Protein AF-M1ZBY8-F1 (afdb_monomer)

Foldseek 3Di:
DDQLDDDPDPVRDDDPCVQLVDDDLDCVVLVNPDQDPPDPVSVVVNVVSVVSSVVSVVVSVVSVVVSVVVVVVSVVVSVVVVVVVVVVVVVVVVVVVVVVVVVVVVVVVVVVVVVVVVVVVVVVVVVVVVVVD

Structure (mmCIF, N/CA/C/O backbone):
data_AF-M1ZBY8-F1
#
_entry.id   AF-M1ZBY8-F1
#
loop_
_atom_site.group_PDB
_atom_site.id
_atom_site.type_symbol
_atom_site.label_atom_id
_atom_site.label_alt_id
_atom_site.label_comp_id
_atom_site.label_asym_id
_atom_site.label_entity_id
_atom_site.label_seq_id
_atom_site.pdbx_PDB_ins_code
_atom_site.Cartn_x
_atom_site.Cartn_y
_atom_site.Cartn_z
_atom_site.occupancy
_atom_site.B_iso_or_equiv
_atom_site.auth_seq_id
_atom_site.auth_comp_id
_atom_site.auth_asym_id
_atom_site.auth_atom_id
_atom_site.pdbx_PDB_model_num
ATOM 1 N N . VAL A 1 1 ? -5.779 -6.938 -7.314 1.00 80.31 1 VAL A N 1
ATOM 2 C CA . VAL A 1 1 ? -6.013 -5.642 -6.635 1.00 80.31 1 VAL A CA 1
ATOM 3 C C . VAL A 1 1 ? -5.960 -5.908 -5.150 1.00 80.31 1 VAL A C 1
ATOM 5 O O . VAL A 1 1 ? -6.622 -6.841 -4.719 1.00 80.31 1 VAL A O 1
ATOM 8 N N . ILE A 1 2 ? -5.128 -5.177 -4.419 1.00 84.25 2 ILE A N 1
ATOM 9 C CA . ILE A 1 2 ? -4.930 -5.350 -2.979 1.00 84.25 2 ILE A CA 1
ATOM 10 C C . ILE A 1 2 ? -5.836 -4.351 -2.263 1.00 84.25 2 ILE A C 1
ATOM 12 O O . ILE A 1 2 ? -5.865 -3.182 -2.640 1.00 84.25 2 ILE A O 1
ATOM 16 N N . GLN A 1 3 ? -6.586 -4.812 -1.269 1.00 86.00 3 GLN A N 1
ATOM 17 C CA . GLN A 1 3 ? -7.417 -3.949 -0.437 1.00 86.00 3 GLN A CA 1
ATOM 18 C C . GLN A 1 3 ? -6.539 -3.292 0.633 1.00 86.00 3 GLN A C 1
ATOM 20 O O . GLN A 1 3 ? -5.833 -3.993 1.353 1.00 86.00 3 GLN A O 1
ATOM 25 N N . ILE A 1 4 ? -6.553 -1.963 0.701 1.00 86.12 4 ILE A N 1
ATOM 26 C CA . ILE A 1 4 ? -5.702 -1.164 1.599 1.00 86.12 4 ILE A CA 1
ATOM 27 C C . ILE A 1 4 ? -6.493 -0.137 2.422 1.00 86.12 4 ILE A C 1
ATOM 29 O O . ILE A 1 4 ? -5.900 0.632 3.169 1.00 86.12 4 ILE A O 1
ATOM 33 N N . GLY A 1 5 ? -7.818 -0.115 2.287 1.00 84.38 5 GLY A N 1
ATOM 34 C CA . GLY A 1 5 ? -8.713 0.727 3.075 1.00 84.38 5 GLY A CA 1
ATOM 35 C C . GLY A 1 5 ? -9.989 -0.015 3.461 1.00 84.38 5 GLY A C 1
ATOM 36 O O . GLY A 1 5 ? -10.178 -1.181 3.105 1.00 84.38 5 GLY A O 1
ATOM 37 N N . ALA A 1 6 ? -10.860 0.653 4.211 1.00 81.50 6 ALA A N 1
ATOM 38 C CA . ALA A 1 6 ? -12.068 0.047 4.771 1.00 81.50 6 ALA A CA 1
ATOM 39 C C . ALA A 1 6 ? -13.244 -0.035 3.779 1.00 81.50 6 ALA A C 1
ATOM 41 O O . ALA A 1 6 ? -14.191 -0.779 4.020 1.00 81.50 6 ALA A O 1
ATOM 42 N N . ASP A 1 7 ? -13.196 0.706 2.668 1.00 85.19 7 ASP A N 1
ATOM 43 C CA . ASP A 1 7 ? -14.277 0.761 1.681 1.00 85.19 7 ASP A CA 1
ATOM 44 C C . ASP A 1 7 ? -13.881 0.153 0.326 1.00 85.19 7 ASP A C 1
ATOM 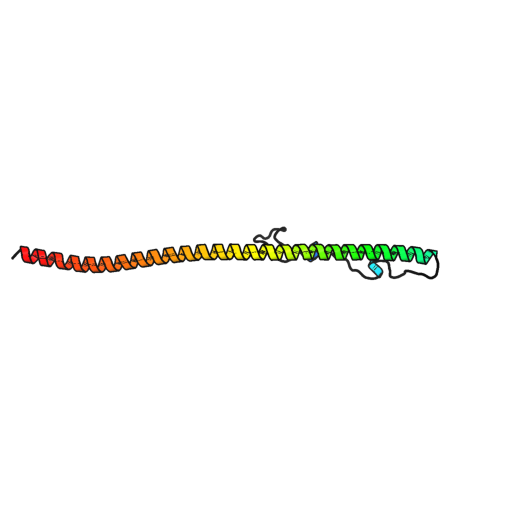46 O O . ASP A 1 7 ? -12.717 -0.108 0.039 1.00 85.19 7 ASP A O 1
ATOM 50 N N . SER A 1 8 ? -14.856 -0.103 -0.544 1.00 83.25 8 SER A N 1
ATOM 51 C CA . SER A 1 8 ? -14.612 -0.700 -1.868 1.00 83.25 8 SER A CA 1
ATOM 52 C C . SER A 1 8 ? -14.243 0.320 -2.957 1.00 83.25 8 SER A C 1
ATOM 54 O O . SER A 1 8 ? -14.195 -0.037 -4.141 1.00 83.25 8 SER A O 1
ATOM 56 N N . THR A 1 9 ? -13.980 1.578 -2.581 1.00 87.56 9 THR A N 1
ATOM 57 C CA . THR A 1 9 ? -13.670 2.659 -3.526 1.00 87.56 9 THR A CA 1
ATOM 58 C C . THR A 1 9 ? -12.292 2.472 -4.167 1.00 87.56 9 THR A C 1
ATOM 60 O O . THR A 1 9 ? -11.491 1.627 -3.757 1.00 87.56 9 THR A O 1
ATOM 63 N N . ALA A 1 10 ? -12.013 3.236 -5.227 1.00 80.44 10 ALA A N 1
ATOM 64 C CA . ALA A 1 10 ? -10.732 3.163 -5.928 1.00 80.44 10 ALA A CA 1
ATOM 65 C C . ALA A 1 10 ? -9.551 3.573 -5.030 1.00 80.44 10 ALA A C 1
ATOM 67 O O . ALA A 1 10 ? -8.482 2.977 -5.138 1.00 80.44 10 ALA A O 1
ATOM 68 N N . ASP A 1 11 ? -9.759 4.518 -4.112 1.00 82.19 11 ASP A N 1
ATOM 69 C CA . ASP A 1 11 ? -8.710 5.040 -3.229 1.00 82.19 11 ASP A CA 1
ATOM 70 C C . ASP A 1 11 ? -8.271 4.013 -2.173 1.00 82.19 11 ASP A C 1
ATOM 72 O O . ASP A 1 11 ? -7.100 3.953 -1.794 1.00 82.19 11 ASP A O 1
ATOM 76 N N . SER A 1 12 ? -9.181 3.124 -1.769 1.00 84.94 12 SER A N 1
ATOM 77 C CA . SER A 1 12 ? -8.915 2.020 -0.837 1.00 84.94 12 SER A CA 1
ATOM 78 C C . SER A 1 12 ? -8.358 0.762 -1.510 1.00 84.94 12 SER A C 1
ATOM 80 O O . SER A 1 12 ? -8.230 -0.290 -0.872 1.00 84.94 12 SER A O 1
ATOM 82 N N . ARG A 1 13 ? -8.025 0.826 -2.804 1.00 87.19 13 ARG A N 1
ATOM 83 C CA . ARG A 1 13 ? -7.622 -0.332 -3.606 1.00 87.19 13 ARG A CA 1
ATOM 84 C C . ARG A 1 13 ? -6.322 -0.070 -4.353 1.00 87.19 13 ARG A C 1
ATOM 86 O O . ARG A 1 13 ? -6.241 0.762 -5.245 1.00 87.19 13 ARG A O 1
ATOM 93 N N . PHE A 1 14 ? -5.308 -0.886 -4.084 1.00 88.00 14 PHE A N 1
ATOM 94 C CA . PHE A 1 14 ? -4.041 -0.838 -4.803 1.00 88.00 14 PHE A CA 1
ATOM 95 C C . PHE A 1 14 ? -4.042 -1.807 -5.991 1.00 88.00 14 PHE A C 1
ATOM 97 O O . PHE A 1 14 ? -3.950 -3.034 -5.840 1.00 88.00 14 PHE A O 1
ATOM 104 N N . ASN A 1 15 ? -4.154 -1.276 -7.208 1.00 88.81 15 ASN A N 1
ATOM 105 C CA . ASN A 1 15 ? -4.071 -2.076 -8.426 1.00 88.81 15 ASN A CA 1
ATOM 106 C C . ASN A 1 15 ? -2.655 -2.045 -9.012 1.00 88.81 15 ASN A C 1
ATOM 108 O O . ASN A 1 15 ? -2.325 -1.179 -9.815 1.00 88.81 15 ASN A O 1
ATOM 112 N N . LEU A 1 16 ? -1.846 -3.049 -8.660 1.00 86.88 16 LEU A N 1
ATOM 113 C CA . LEU A 1 16 ? -0.466 -3.202 -9.136 1.00 86.88 16 LEU A CA 1
ATOM 114 C C . LEU A 1 16 ? -0.321 -3.130 -10.662 1.00 86.88 16 LEU A C 1
ATOM 1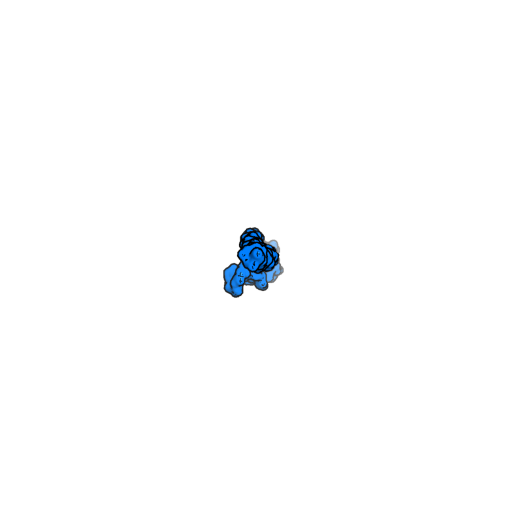16 O O . LEU A 1 16 ? 0.637 -2.539 -11.150 1.00 86.88 16 LEU A O 1
ATOM 120 N N . ASN A 1 17 ? -1.267 -3.696 -11.416 1.00 85.88 17 ASN A N 1
ATOM 121 C CA . ASN A 1 17 ? -1.193 -3.703 -12.877 1.00 85.88 17 ASN A CA 1
ATOM 122 C C . ASN A 1 17 ? -1.430 -2.309 -13.462 1.00 85.88 17 ASN A C 1
ATOM 124 O O . ASN A 1 17 ? -0.749 -1.925 -14.406 1.00 85.88 17 ASN A O 1
ATOM 128 N N . PHE A 1 18 ? -2.360 -1.545 -12.888 1.00 85.50 18 PHE A N 1
ATOM 129 C CA . PHE A 1 18 ? -2.632 -0.171 -13.311 1.00 85.50 18 PHE A CA 1
ATOM 130 C C . PHE A 1 18 ? -1.493 0.777 -12.914 1.00 85.50 18 PHE A C 1
ATOM 132 O O . PHE A 1 18 ? -1.022 1.562 -13.731 1.00 85.50 18 PHE A O 1
ATOM 139 N N . GLU A 1 19 ? -1.010 0.652 -11.679 1.00 86.25 19 GLU A N 1
ATOM 140 C CA . GLU A 1 19 ? 0.030 1.517 -11.120 1.00 86.25 19 GLU A CA 1
ATOM 141 C C . GLU A 1 19 ? 1.392 1.280 -11.800 1.00 86.25 19 GLU A C 1
ATOM 143 O O . GLU A 1 19 ? 2.049 2.224 -12.249 1.00 86.25 19 GLU A O 1
ATOM 148 N N . MET A 1 20 ? 1.810 0.016 -11.960 1.00 87.44 20 MET A N 1
ATOM 149 C CA . MET A 1 20 ? 3.066 -0.300 -12.651 1.00 87.44 20 MET A CA 1
ATOM 150 C C . MET A 1 20 ? 2.955 -0.138 -14.165 1.00 87.44 20 MET A C 1
ATOM 152 O O . MET A 1 20 ? 3.915 0.344 -14.759 1.00 87.44 20 MET A O 1
ATOM 156 N N . ASN A 1 21 ? 1.823 -0.543 -14.768 1.00 88.44 21 ASN A N 1
ATOM 157 C CA . ASN A 1 21 ? 1.502 -0.525 -16.206 1.00 88.44 21 ASN A CA 1
ATOM 158 C C . ASN A 1 21 ? 2.761 -0.542 -17.098 1.00 88.44 21 ASN A C 1
ATOM 160 O O . ASN A 1 21 ? 3.089 0.433 -17.780 1.00 88.44 21 ASN A O 1
ATOM 164 N N . LEU A 1 22 ? 3.528 -1.626 -16.958 1.00 87.62 22 LEU A N 1
ATOM 165 C CA . LEU A 1 22 ? 4.777 -1.857 -17.671 1.00 87.62 22 LEU A CA 1
ATOM 166 C C . LEU A 1 22 ? 4.460 -2.501 -19.017 1.00 87.62 22 LEU A C 1
ATOM 168 O O . LEU A 1 22 ? 3.741 -3.497 -19.084 1.00 87.62 22 LEU A O 1
ATOM 172 N N . THR A 1 23 ? 5.036 -1.959 -20.082 1.00 85.44 23 THR A N 1
ATOM 173 C CA . THR A 1 23 ? 5.065 -2.617 -21.387 1.00 85.44 23 THR A CA 1
ATOM 174 C C . THR A 1 23 ? 6.225 -3.611 -21.442 1.00 85.44 23 THR A C 1
ATOM 176 O O . THR A 1 23 ? 7.173 -3.536 -20.655 1.00 85.44 23 THR A O 1
ATOM 179 N N . ALA A 1 24 ? 6.159 -4.576 -22.361 1.00 88.19 24 ALA A N 1
ATOM 180 C CA . ALA A 1 24 ? 7.250 -5.526 -22.553 1.00 88.19 24 ALA A CA 1
ATOM 181 C C . ALA A 1 24 ? 8.545 -4.787 -22.932 1.00 88.19 24 ALA A C 1
ATOM 183 O O . ALA A 1 24 ? 8.551 -3.981 -23.862 1.00 88.19 24 ALA A O 1
ATOM 184 N N . MET A 1 25 ? 9.642 -5.091 -22.236 1.00 88.06 25 MET A N 1
ATOM 185 C CA . MET A 1 25 ? 10.965 -4.507 -22.476 1.00 88.06 25 MET A CA 1
ATOM 186 C C . MET A 1 25 ? 11.892 -5.535 -23.114 1.00 88.06 25 MET A C 1
ATOM 188 O O . MET A 1 25 ? 12.738 -6.128 -22.450 1.00 88.06 25 MET A O 1
ATOM 192 N N . ASN A 1 26 ? 11.689 -5.792 -24.402 1.00 91.25 26 ASN A N 1
ATOM 193 C CA . ASN A 1 26 ? 12.548 -6.661 -25.194 1.00 91.25 26 ASN A CA 1
ATOM 194 C C . ASN A 1 26 ? 13.265 -5.845 -26.277 1.00 91.25 26 ASN A C 1
ATOM 196 O O . ASN A 1 26 ? 12.953 -4.680 -26.514 1.00 91.25 26 ASN A O 1
ATOM 200 N N . THR A 1 27 ? 14.245 -6.452 -26.941 1.00 89.88 27 THR A N 1
ATOM 201 C CA . THR A 1 27 ? 15.064 -5.761 -27.947 1.00 89.88 27 THR A CA 1
ATOM 202 C C . THR A 1 27 ? 14.242 -5.216 -29.117 1.00 89.88 27 THR A C 1
ATOM 204 O O . THR A 1 27 ? 14.597 -4.186 -29.684 1.00 89.88 27 THR A O 1
ATOM 207 N N . SER A 1 28 ? 13.120 -5.858 -29.457 1.00 90.06 28 SER A N 1
ATOM 208 C CA . SER A 1 28 ? 12.215 -5.393 -30.510 1.00 90.06 28 SER A CA 1
ATOM 209 C C . SER A 1 28 ? 11.384 -4.188 -30.073 1.00 90.06 28 SER A C 1
ATOM 211 O O . SER A 1 28 ? 11.232 -3.255 -30.854 1.00 90.06 28 SER A O 1
ATOM 213 N N . THR A 1 29 ? 10.845 -4.183 -28.851 1.00 88.75 29 THR A N 1
ATOM 214 C CA . THR A 1 29 ? 10.030 -3.071 -28.333 1.00 88.75 29 THR A CA 1
ATOM 215 C C . THR A 1 29 ? 10.870 -1.847 -27.985 1.00 88.75 29 THR A C 1
ATOM 217 O O . THR A 1 29 ? 10.371 -0.731 -28.072 1.00 88.75 29 THR A O 1
ATOM 220 N N . LEU A 1 30 ? 12.143 -2.046 -27.633 1.00 88.81 30 LEU A N 1
ATOM 221 C CA . LEU A 1 30 ? 13.118 -0.976 -27.397 1.00 88.81 30 LEU A CA 1
ATOM 222 C C . LEU A 1 30 ? 13.807 -0.486 -28.685 1.00 88.81 30 LEU A C 1
ATOM 224 O O . LEU A 1 30 ? 14.606 0.440 -28.617 1.00 88.81 30 LEU A O 1
ATOM 228 N N . GLY A 1 31 ? 13.535 -1.093 -29.847 1.00 87.50 31 GLY A N 1
ATOM 229 C CA . GLY A 1 31 ? 14.114 -0.668 -31.129 1.00 87.50 31 GLY A CA 1
ATOM 230 C C . GLY A 1 31 ? 15.603 -0.995 -31.315 1.00 87.50 31 GLY A C 1
ATOM 231 O O . GLY A 1 31 ? 16.234 -0.467 -32.220 1.00 87.50 31 GLY A O 1
ATOM 232 N N . ILE A 1 32 ? 16.165 -1.888 -30.496 1.00 89.88 32 ILE A N 1
ATOM 233 C CA . ILE A 1 32 ? 17.591 -2.275 -30.501 1.00 89.88 32 ILE A CA 1
ATOM 234 C C . ILE A 1 32 ? 17.840 -3.654 -31.138 1.00 89.88 32 ILE A C 1
ATOM 236 O O . ILE A 1 32 ? 18.909 -4.235 -30.992 1.00 89.88 32 ILE A O 1
ATOM 240 N N . ASN A 1 33 ? 16.843 -4.218 -31.820 1.00 90.81 33 ASN A N 1
ATOM 241 C CA . ASN A 1 33 ? 16.930 -5.515 -32.502 1.00 90.81 33 ASN A CA 1
ATOM 242 C C . ASN A 1 33 ? 17.835 -5.471 -33.751 1.00 90.81 33 ASN A C 1
ATOM 244 O O . ASN A 1 33 ? 18.595 -6.401 -33.995 1.00 90.81 33 ASN A O 1
ATOM 248 N N . ALA A 1 34 ? 17.762 -4.390 -34.530 1.00 85.50 34 ALA A N 1
ATOM 249 C CA . ALA A 1 34 ? 18.374 -4.302 -35.859 1.00 85.50 34 ALA A CA 1
ATOM 250 C C . ALA A 1 34 ? 19.420 -3.178 -35.979 1.00 85.50 34 ALA A C 1
ATOM 252 O O . ALA A 1 34 ? 19.644 -2.655 -37.066 1.00 85.50 34 ALA A O 1
ATOM 253 N N . VAL A 1 35 ? 20.037 -2.781 -34.865 1.00 88.56 35 VAL A N 1
ATOM 254 C CA . VAL A 1 35 ? 21.075 -1.740 -34.860 1.00 88.56 35 VAL A CA 1
ATOM 255 C C . VAL A 1 35 ? 22.372 -2.232 -35.508 1.00 88.56 35 VAL A C 1
ATOM 257 O O . VAL A 1 35 ? 22.761 -3.389 -35.345 1.00 88.56 35 VAL A O 1
ATOM 260 N N . SER A 1 36 ? 23.054 -1.340 -36.230 1.00 88.69 36 SER A N 1
ATOM 261 C CA . SER A 1 36 ? 24.303 -1.629 -36.937 1.00 88.69 36 SER A CA 1
ATOM 262 C C . SER A 1 36 ? 25.384 -0.607 -36.599 1.00 88.69 36 SER A C 1
ATOM 264 O O . SER A 1 36 ? 25.132 0.587 -36.487 1.00 88.69 36 SER A O 1
ATOM 266 N N . ILE A 1 37 ? 26.623 -1.082 -36.466 1.00 91.50 37 ILE A N 1
ATOM 267 C CA . ILE A 1 37 ? 27.805 -0.259 -36.150 1.00 91.50 37 ILE A CA 1
ATOM 268 C C . ILE A 1 37 ? 28.831 -0.342 -37.302 1.00 91.50 37 ILE A C 1
ATOM 270 O O . ILE A 1 37 ? 29.980 0.067 -37.180 1.00 91.50 37 ILE A O 1
ATOM 274 N N . THR A 1 38 ? 28.439 -0.877 -38.463 1.00 94.12 38 THR A N 1
ATOM 275 C CA . THR A 1 38 ? 29.362 -1.115 -39.588 1.00 94.12 38 THR A CA 1
ATOM 276 C C . THR A 1 38 ? 29.825 0.163 -40.291 1.00 94.12 38 THR A C 1
ATOM 278 O O . THR A 1 38 ? 30.832 0.139 -40.992 1.00 94.12 38 THR A O 1
ATOM 281 N N . GLY A 1 39 ? 29.108 1.277 -40.122 1.00 92.94 39 GLY A N 1
ATOM 282 C CA . GLY A 1 39 ? 29.456 2.584 -40.677 1.00 92.94 39 GLY A CA 1
ATOM 283 C C . GLY A 1 39 ? 29.285 3.696 -39.646 1.00 92.94 39 GLY A C 1
ATOM 284 O O . GLY A 1 39 ? 28.519 3.555 -38.698 1.00 92.94 39 GLY A O 1
ATOM 285 N N . ALA A 1 40 ? 29.979 4.821 -39.838 1.00 90.94 40 ALA A N 1
ATOM 286 C CA . ALA A 1 40 ? 29.952 5.938 -38.888 1.00 90.94 40 ALA A CA 1
ATOM 287 C C . ALA A 1 40 ? 28.545 6.543 -38.703 1.00 90.94 40 ALA A C 1
ATOM 289 O O . ALA A 1 40 ? 28.168 6.878 -37.584 1.00 90.94 40 ALA A O 1
ATOM 290 N N . ALA A 1 41 ? 27.755 6.642 -39.779 1.00 91.50 41 ALA A N 1
ATOM 291 C CA . ALA A 1 41 ? 26.370 7.112 -39.706 1.00 91.50 41 ALA A CA 1
ATOM 292 C C . ALA A 1 41 ? 25.465 6.116 -38.955 1.00 91.50 41 ALA A C 1
ATOM 294 O O . ALA A 1 41 ? 24.742 6.507 -38.044 1.00 91.50 41 ALA A O 1
ATOM 295 N N . GLU A 1 42 ? 25.576 4.822 -39.266 1.00 90.62 42 GLU A N 1
ATOM 296 C CA . GLU A 1 42 ? 24.825 3.752 -38.592 1.00 90.62 42 GLU A CA 1
ATOM 297 C C . GLU A 1 42 ? 25.159 3.685 -37.092 1.00 90.62 42 GLU A C 1
ATOM 299 O O . GLU A 1 42 ? 24.269 3.566 -36.248 1.00 90.62 42 GLU A O 1
ATOM 304 N N . ALA A 1 43 ? 26.434 3.866 -36.736 1.00 91.81 43 ALA A N 1
ATOM 305 C CA . ALA A 1 43 ? 26.880 3.918 -35.349 1.00 91.81 43 ALA A CA 1
ATOM 306 C C . ALA A 1 43 ? 26.245 5.084 -34.569 1.00 91.81 43 ALA A C 1
ATOM 308 O O . ALA A 1 43 ? 25.852 4.893 -33.418 1.00 91.81 43 ALA A O 1
ATOM 309 N N . LEU A 1 44 ? 26.095 6.263 -35.191 1.00 92.06 44 LEU A N 1
ATOM 310 C CA . LEU A 1 44 ? 25.399 7.402 -34.578 1.00 92.06 44 LEU A CA 1
ATOM 311 C C . LEU A 1 44 ? 23.915 7.090 -34.351 1.00 92.06 44 LEU A C 1
ATOM 313 O O . LEU A 1 44 ? 23.427 7.263 -33.238 1.00 92.06 44 LEU A O 1
ATOM 317 N N . THR A 1 45 ? 23.221 6.543 -35.354 1.00 90.94 45 THR A N 1
ATOM 318 C CA . THR A 1 45 ? 21.802 6.164 -35.199 1.00 90.94 45 THR A CA 1
A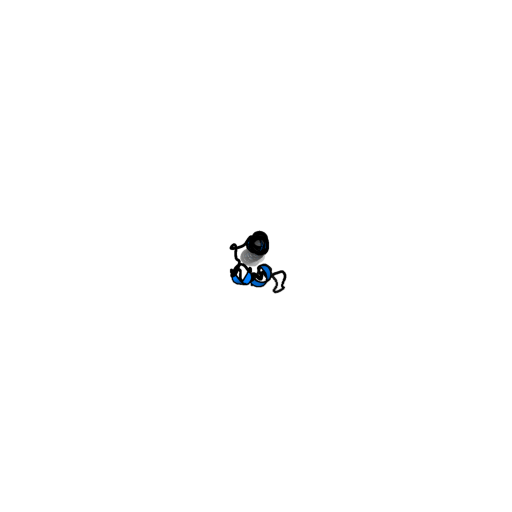TOM 319 C C . THR A 1 45 ? 21.600 5.090 -34.126 1.00 90.94 45 THR A C 1
ATOM 321 O O . THR A 1 45 ? 20.659 5.151 -33.338 1.00 90.94 45 THR A O 1
ATOM 324 N N . THR A 1 46 ? 22.522 4.131 -34.030 1.00 93.56 46 THR A N 1
ATOM 325 C CA . THR A 1 46 ? 22.512 3.094 -32.994 1.00 93.56 46 THR A CA 1
ATOM 326 C C . THR A 1 46 ? 22.661 3.687 -31.595 1.00 93.56 46 THR A C 1
ATOM 328 O O . THR A 1 46 ? 21.996 3.233 -30.663 1.00 93.56 46 THR A O 1
ATOM 331 N N . LEU A 1 47 ? 23.505 4.708 -31.436 1.00 92.50 47 LEU A N 1
ATOM 332 C CA . LEU A 1 47 ? 23.691 5.402 -30.163 1.00 92.50 47 LEU A CA 1
ATOM 333 C C . LEU A 1 47 ? 22.399 6.110 -29.731 1.00 92.50 47 LEU A C 1
ATOM 335 O O . LEU A 1 47 ? 21.989 5.972 -28.576 1.00 92.50 47 LEU A O 1
ATOM 339 N N . ASP A 1 48 ? 21.712 6.775 -30.661 1.00 92.38 48 ASP A N 1
ATOM 340 C CA . ASP A 1 48 ? 20.407 7.393 -30.398 1.00 92.38 48 ASP A CA 1
ATOM 341 C C . ASP A 1 48 ? 19.367 6.345 -29.971 1.00 92.38 48 ASP A C 1
ATOM 343 O O . ASP A 1 48 ? 18.723 6.499 -28.930 1.00 92.38 48 ASP A O 1
ATOM 347 N N . HIS A 1 49 ? 19.268 5.222 -30.694 1.00 92.44 49 HIS A N 1
ATOM 348 C CA . HIS A 1 49 ? 18.366 4.120 -30.337 1.00 92.44 49 HIS A CA 1
ATOM 349 C C . HIS A 1 49 ? 18.640 3.560 -28.935 1.00 92.44 49 HIS A C 1
ATOM 351 O O . HIS A 1 49 ? 17.708 3.350 -28.155 1.00 92.44 49 HIS A O 1
ATOM 357 N N . ILE A 1 50 ? 19.911 3.343 -28.584 1.00 92.81 50 ILE A N 1
ATOM 358 C CA . ILE A 1 50 ? 20.299 2.873 -27.248 1.00 92.81 50 ILE A CA 1
ATOM 359 C C . ILE A 1 50 ? 19.937 3.910 -26.182 1.00 92.81 50 ILE A C 1
ATOM 361 O O . ILE A 1 50 ? 19.453 3.539 -25.112 1.00 92.81 50 ILE A O 1
ATOM 365 N N . THR A 1 51 ? 20.128 5.198 -26.461 1.00 93.81 51 THR A N 1
ATOM 366 C CA . THR A 1 51 ? 19.814 6.277 -25.516 1.00 93.81 51 THR A CA 1
ATOM 367 C C . THR A 1 51 ? 18.315 6.317 -25.225 1.00 93.81 51 THR A C 1
ATOM 369 O O . THR A 1 51 ? 17.914 6.259 -24.063 1.00 93.81 51 THR A O 1
ATOM 372 N N . THR A 1 52 ? 17.470 6.271 -26.258 1.00 92.62 52 THR A N 1
ATOM 373 C CA . THR A 1 52 ? 16.009 6.182 -26.092 1.00 92.62 52 THR A CA 1
ATOM 374 C C . THR A 1 52 ? 15.586 4.910 -25.347 1.00 92.62 52 THR A C 1
ATOM 376 O O . THR A 1 52 ? 14.702 4.942 -24.482 1.00 92.62 52 THR A O 1
ATOM 379 N N . ALA A 1 53 ? 16.228 3.774 -25.631 1.00 93.06 53 ALA A N 1
ATOM 380 C CA . ALA A 1 53 ? 15.968 2.521 -24.928 1.00 93.06 53 ALA A CA 1
ATOM 381 C C . ALA A 1 53 ? 16.320 2.614 -23.429 1.00 93.06 53 ALA A C 1
ATOM 383 O O . ALA A 1 53 ? 15.549 2.156 -22.577 1.00 93.06 53 ALA A O 1
ATOM 384 N N . LEU A 1 54 ? 17.449 3.247 -23.091 1.00 93.31 54 LEU A N 1
ATOM 385 C CA . LEU A 1 54 ? 17.880 3.488 -21.712 1.00 93.31 54 LEU A CA 1
ATOM 386 C C . LEU A 1 54 ? 16.942 4.441 -20.971 1.00 93.31 54 LEU A C 1
ATOM 388 O O . LEU A 1 54 ? 16.611 4.181 -19.811 1.00 93.31 54 LEU A O 1
ATOM 392 N N . GLU A 1 55 ? 16.478 5.509 -21.617 1.00 93.50 55 GLU A N 1
ATOM 393 C CA . GLU A 1 55 ? 15.481 6.422 -21.048 1.00 93.50 55 GLU A CA 1
ATOM 394 C C . GLU A 1 55 ? 14.171 5.690 -20.752 1.00 93.50 55 GLU A C 1
ATOM 396 O O . GLU A 1 55 ? 13.624 5.795 -19.653 1.00 93.50 55 GLU A O 1
ATOM 401 N N . THR A 1 56 ? 13.700 4.872 -21.692 1.00 92.25 56 THR A N 1
ATOM 402 C CA . THR A 1 56 ? 12.479 4.072 -21.528 1.00 92.25 56 THR A CA 1
ATOM 403 C C . THR A 1 56 ? 12.602 3.109 -20.343 1.00 92.25 56 THR A C 1
ATOM 405 O O . THR A 1 56 ? 11.711 3.051 -19.490 1.00 92.25 56 THR A O 1
ATOM 408 N N . LEU A 1 57 ? 13.729 2.396 -20.233 1.00 92.38 57 LEU A N 1
ATOM 409 C CA . LEU A 1 57 ? 14.013 1.504 -19.106 1.00 92.38 57 LEU A CA 1
ATOM 410 C C . LEU A 1 57 ? 14.097 2.266 -17.777 1.00 92.38 57 LEU A C 1
ATOM 412 O O . LEU A 1 57 ? 13.565 1.811 -16.761 1.00 92.38 57 LEU A O 1
ATOM 416 N N . SER A 1 58 ? 14.745 3.428 -17.777 1.00 94.31 58 SER A N 1
ATOM 417 C CA . SER A 1 58 ? 14.886 4.274 -16.591 1.00 94.31 58 SER A CA 1
ATOM 418 C C . SER A 1 58 ? 13.530 4.783 -16.110 1.00 94.31 58 SER A C 1
ATOM 420 O O . SER A 1 58 ? 13.239 4.707 -14.917 1.00 94.31 58 SER A O 1
ATOM 422 N N . ASN A 1 59 ? 12.653 5.190 -17.028 1.00 92.44 59 ASN A N 1
ATOM 423 C CA . ASN A 1 59 ? 11.281 5.584 -16.719 1.00 92.44 59 ASN A CA 1
ATOM 424 C C . ASN A 1 59 ? 10.471 4.429 -16.115 1.00 92.44 59 ASN A C 1
ATOM 426 O O . ASN A 1 59 ? 9.792 4.609 -15.104 1.00 92.44 59 ASN A O 1
ATOM 430 N N . ALA A 1 60 ? 10.574 3.221 -16.674 1.00 92.19 60 ALA A N 1
ATOM 431 C CA . ALA A 1 60 ? 9.921 2.046 -16.099 1.00 92.19 60 ALA A CA 1
ATOM 432 C C . ALA A 1 60 ? 10.434 1.713 -14.693 1.00 92.19 60 ALA A C 1
ATOM 434 O O . ALA A 1 60 ? 9.632 1.478 -13.789 1.00 92.19 60 ALA A O 1
ATOM 435 N N . ARG A 1 61 ? 11.755 1.749 -14.474 1.00 93.38 61 ARG A N 1
ATOM 436 C CA . ARG A 1 61 ? 12.350 1.559 -13.141 1.00 93.38 61 ARG A CA 1
ATOM 437 C C . ARG A 1 61 ? 11.897 2.635 -12.160 1.00 93.38 61 ARG A C 1
ATOM 439 O O . ARG A 1 61 ? 11.550 2.308 -11.029 1.00 93.38 61 ARG A O 1
ATOM 446 N N . GLY A 1 62 ? 11.842 3.891 -12.599 1.00 93.88 62 GLY A N 1
ATOM 447 C CA . GLY A 1 62 ? 11.330 5.008 -11.808 1.00 93.88 62 GLY A CA 1
ATOM 448 C C . GLY A 1 62 ? 9.880 4.789 -11.378 1.00 93.88 62 GLY A C 1
ATOM 449 O O . GLY A 1 62 ? 9.552 4.962 -10.205 1.00 93.88 62 GLY A O 1
ATOM 450 N N . ARG A 1 63 ? 9.025 4.309 -12.289 1.00 92.62 63 ARG A N 1
ATOM 451 C CA . ARG A 1 63 ? 7.635 3.949 -11.972 1.00 92.62 63 ARG A CA 1
ATOM 452 C C . ARG A 1 63 ? 7.552 2.813 -10.959 1.00 92.62 63 ARG A C 1
ATOM 454 O O . ARG A 1 63 ? 6.837 2.950 -9.972 1.00 92.62 63 ARG A O 1
ATOM 461 N N . VAL A 1 64 ? 8.314 1.734 -11.142 1.00 92.94 64 VAL A N 1
ATOM 462 C CA . VAL A 1 64 ? 8.366 0.630 -10.164 1.00 92.94 64 VAL A CA 1
ATOM 463 C C . VAL A 1 64 ? 8.825 1.132 -8.791 1.00 92.94 64 VAL A C 1
ATOM 465 O O . VAL A 1 64 ? 8.202 0.800 -7.786 1.00 92.94 64 VAL A O 1
ATOM 468 N N . GLY A 1 65 ? 9.846 1.990 -8.736 1.00 94.69 65 GLY A N 1
ATOM 469 C CA . GLY A 1 65 ? 10.317 2.597 -7.488 1.00 94.69 65 GLY A CA 1
ATOM 470 C C . GLY A 1 65 ? 9.274 3.501 -6.821 1.00 94.69 65 GLY A C 1
ATOM 471 O O . GLY A 1 65 ? 9.110 3.473 -5.601 1.00 94.69 65 GLY A O 1
ATOM 472 N N . ALA A 1 66 ? 8.512 4.273 -7.598 1.00 92.50 66 ALA A N 1
ATOM 473 C CA . ALA A 1 66 ? 7.414 5.086 -7.076 1.00 92.50 66 ALA A CA 1
ATOM 474 C C . ALA A 1 66 ? 6.287 4.217 -6.489 1.00 92.50 66 ALA A C 1
ATOM 476 O O . ALA A 1 66 ? 5.810 4.483 -5.384 1.00 92.50 66 ALA A O 1
ATOM 477 N N . VAL A 1 67 ? 5.906 3.146 -7.192 1.00 92.62 67 VAL A N 1
ATOM 478 C CA . VAL A 1 67 ? 4.922 2.156 -6.725 1.00 92.62 67 VAL A CA 1
ATOM 479 C C . VAL A 1 67 ? 5.408 1.471 -5.448 1.00 92.62 67 VAL A C 1
ATOM 481 O O . VAL A 1 67 ? 4.641 1.360 -4.495 1.00 92.62 67 VA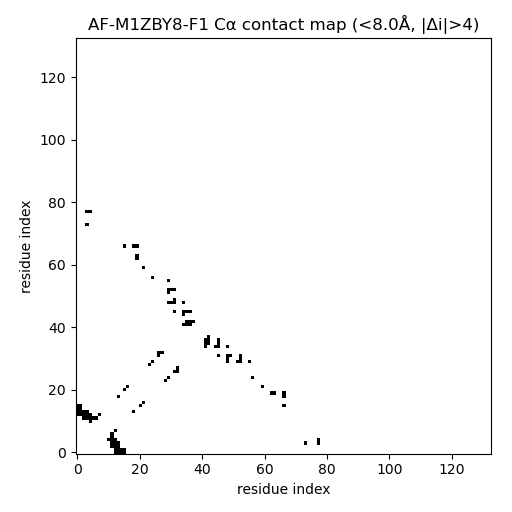L A O 1
ATOM 484 N N . GLN A 1 68 ? 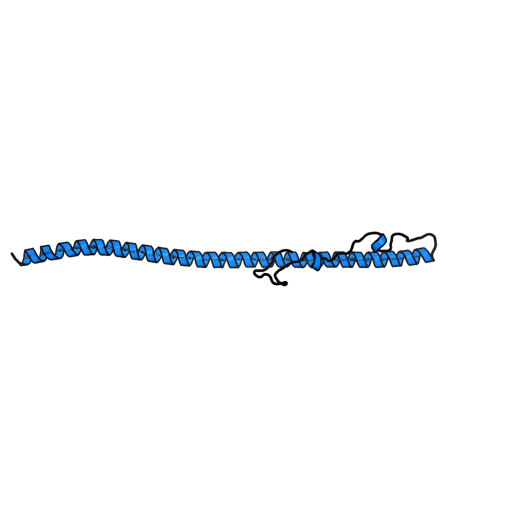6.685 1.086 -5.377 1.00 93.50 68 GLN A N 1
ATOM 485 C CA . GLN A 1 68 ? 7.287 0.508 -4.175 1.00 93.50 68 GLN A CA 1
ATOM 486 C C . GLN A 1 68 ? 7.229 1.480 -2.988 1.00 93.50 68 GLN A C 1
ATOM 488 O O . GLN A 1 68 ? 6.807 1.093 -1.901 1.00 93.50 68 GLN A O 1
ATOM 493 N N . ASN A 1 69 ? 7.589 2.750 -3.188 1.00 94.00 69 ASN A N 1
ATOM 494 C CA . ASN A 1 69 ? 7.504 3.767 -2.137 1.00 94.00 69 ASN A CA 1
ATOM 495 C C . ASN A 1 69 ? 6.070 3.962 -1.634 1.00 94.00 69 ASN A C 1
ATOM 497 O O . ASN A 1 69 ? 5.848 4.083 -0.427 1.00 94.00 69 ASN A O 1
ATOM 501 N N . ARG A 1 70 ? 5.090 3.973 -2.543 1.00 90.81 70 ARG A N 1
ATOM 502 C CA . ARG A 1 70 ? 3.673 4.027 -2.169 1.00 90.81 70 ARG A CA 1
ATOM 503 C C . ARG A 1 70 ? 3.270 2.798 -1.361 1.00 90.81 70 ARG A C 1
ATOM 505 O O . ARG A 1 70 ? 2.705 2.978 -0.293 1.00 90.81 70 ARG A O 1
ATOM 512 N N . LEU A 1 71 ? 3.633 1.589 -1.795 1.00 90.88 71 LEU A N 1
ATOM 513 C CA . LEU A 1 71 ? 3.363 0.352 -1.051 1.00 90.88 71 LEU A CA 1
ATOM 514 C C . LEU A 1 71 ? 3.935 0.396 0.368 1.00 90.88 71 LEU A C 1
ATOM 516 O O . LEU A 1 71 ? 3.215 0.102 1.315 1.00 90.88 71 LEU A O 1
ATOM 520 N N . VAL A 1 72 ? 5.193 0.812 0.534 1.00 93.12 72 VAL A N 1
ATOM 521 C CA . VAL A 1 72 ? 5.823 0.927 1.860 1.00 93.12 72 VAL A CA 1
ATOM 522 C C . VAL A 1 72 ? 5.075 1.932 2.740 1.00 93.12 72 VAL A C 1
ATOM 524 O O . VAL A 1 72 ? 4.791 1.645 3.902 1.00 93.12 72 VAL A O 1
ATOM 527 N N . ARG A 1 73 ? 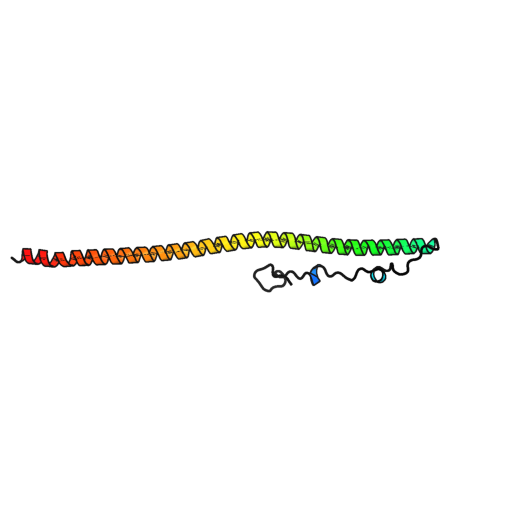4.695 3.095 2.193 1.00 91.69 73 ARG A N 1
ATOM 528 C CA . ARG A 1 73 ? 3.897 4.090 2.930 1.00 91.69 73 ARG A CA 1
ATOM 529 C C . ARG A 1 73 ? 2.521 3.555 3.316 1.00 91.69 73 ARG A C 1
ATOM 531 O O . ARG A 1 73 ? 2.093 3.768 4.445 1.00 91.69 73 ARG A O 1
ATOM 538 N N . THR A 1 74 ? 1.852 2.856 2.406 1.00 90.06 74 THR A N 1
ATOM 539 C CA . THR A 1 74 ? 0.549 2.239 2.655 1.00 90.06 74 THR A CA 1
ATOM 540 C C . THR A 1 74 ? 0.637 1.164 3.733 1.00 90.06 74 THR A C 1
ATOM 542 O O . THR A 1 74 ? -0.203 1.153 4.623 1.00 90.06 74 THR A O 1
ATOM 545 N N . ILE A 1 75 ? 1.667 0.313 3.711 1.00 91.12 75 ILE A N 1
ATOM 546 C CA . ILE A 1 75 ? 1.903 -0.693 4.758 1.00 91.12 75 ILE A CA 1
ATOM 547 C C . ILE A 1 75 ? 2.059 -0.014 6.119 1.00 91.12 75 ILE A C 1
ATOM 549 O O . ILE A 1 75 ? 1.378 -0.388 7.067 1.00 91.12 75 ILE A O 1
ATOM 553 N N . ASN A 1 76 ? 2.894 1.023 6.211 1.00 93.62 76 ASN A N 1
ATOM 554 C CA . ASN A 1 76 ? 3.094 1.742 7.470 1.00 93.62 76 ASN A CA 1
ATOM 555 C C . ASN A 1 76 ? 1.796 2.389 7.979 1.00 93.62 76 ASN A C 1
ATOM 557 O O . ASN A 1 76 ? 1.506 2.336 9.171 1.00 93.62 76 ASN A O 1
ATOM 561 N N . ASN A 1 77 ? 0.999 2.978 7.085 1.00 90.31 77 ASN A N 1
ATOM 562 C CA . ASN A 1 77 ? -0.284 3.577 7.448 1.00 90.31 77 ASN A CA 1
ATOM 563 C C . ASN A 1 77 ? -1.316 2.526 7.901 1.00 90.31 77 ASN A C 1
ATOM 565 O O . ASN A 1 77 ? -2.014 2.740 8.893 1.00 90.31 77 ASN A O 1
ATOM 569 N N . LEU A 1 78 ? -1.373 1.380 7.220 1.00 90.62 78 LEU A N 1
ATOM 570 C CA . LEU A 1 78 ? -2.218 0.250 7.601 1.00 90.62 78 LEU A CA 1
ATOM 571 C C . LEU A 1 78 ? -1.840 -0.293 8.977 1.00 90.62 78 LEU A C 1
ATOM 573 O O . LEU A 1 78 ? -2.732 -0.508 9.786 1.00 90.62 78 LEU A O 1
ATOM 577 N N . SER A 1 79 ? -0.550 -0.453 9.276 1.00 93.00 79 SER A N 1
ATOM 578 C CA . SER A 1 79 ? -0.097 -0.910 10.595 1.00 93.00 79 SER A CA 1
ATOM 579 C C . SER A 1 79 ? -0.564 0.016 11.720 1.00 93.00 79 SER A C 1
ATOM 581 O O . SER A 1 79 ? -1.110 -0.463 12.708 1.00 93.00 79 SER A O 1
ATOM 583 N N . VAL A 1 80 ? -0.432 1.337 11.542 1.00 94.44 80 VAL A N 1
ATOM 584 C CA . VAL A 1 80 ? -0.935 2.325 12.516 1.00 94.44 80 VAL A CA 1
ATOM 585 C C . VAL A 1 80 ? -2.459 2.254 12.638 1.00 94.44 80 VAL A C 1
ATOM 587 O O . VAL A 1 80 ? -3.012 2.354 13.729 1.00 94.44 80 VAL A O 1
ATOM 590 N N . THR A 1 81 ? -3.162 2.061 11.523 1.00 92.12 81 THR A N 1
ATOM 591 C CA . THR A 1 81 ? -4.625 1.929 11.529 1.00 92.12 81 THR A CA 1
ATOM 592 C C . THR A 1 81 ? -5.069 0.668 12.269 1.00 92.12 81 THR A C 1
ATOM 594 O O . THR A 1 81 ? -5.997 0.738 13.068 1.00 92.12 81 THR A O 1
ATOM 597 N N . ILE A 1 82 ? -4.391 -0.462 12.054 1.00 92.06 82 ILE A N 1
ATOM 598 C CA . ILE A 1 82 ? -4.653 -1.726 12.753 1.00 92.06 82 ILE A CA 1
ATOM 599 C C . ILE A 1 82 ? -4.452 -1.549 14.259 1.00 92.06 82 ILE A C 1
ATOM 601 O O . ILE A 1 82 ? -5.328 -1.934 15.027 1.00 92.06 82 ILE A O 1
ATOM 605 N N . GLU A 1 83 ? -3.353 -0.920 14.678 1.00 94.69 83 GLU A N 1
ATOM 606 C CA . GLU A 1 83 ? -3.080 -0.645 16.093 1.00 94.69 83 GLU A CA 1
ATOM 607 C C . GLU A 1 83 ? -4.185 0.211 16.729 1.00 94.69 83 GLU A C 1
ATOM 609 O O . GLU A 1 83 ? -4.721 -0.144 17.779 1.00 94.69 83 GLU A O 1
ATOM 614 N N . ASN A 1 84 ? -4.597 1.290 16.059 1.00 94.06 84 ASN A N 1
ATOM 615 C CA . ASN A 1 84 ? -5.663 2.164 16.547 1.00 94.06 84 ASN A CA 1
ATOM 616 C C . ASN A 1 84 ? -7.020 1.449 16.635 1.00 94.06 84 ASN A C 1
ATOM 618 O O . ASN A 1 84 ? -7.747 1.629 17.612 1.00 94.06 84 ASN A O 1
ATOM 622 N N . VAL A 1 85 ? -7.371 0.637 15.632 1.00 94.06 85 VAL A N 1
ATOM 623 C CA . VAL A 1 85 ? -8.629 -0.126 15.622 1.00 94.06 85 VAL A CA 1
ATOM 624 C C . VAL A 1 85 ? -8.622 -1.189 16.717 1.00 94.06 85 VAL A C 1
ATOM 626 O O . VAL A 1 85 ? -9.607 -1.311 17.438 1.00 94.06 85 VAL A O 1
ATOM 629 N N . GLN A 1 86 ? -7.512 -1.902 16.902 1.00 95.25 86 GLN A N 1
ATOM 630 C CA . GLN A 1 86 ? -7.377 -2.901 17.959 1.00 95.25 86 GLN A CA 1
ATOM 631 C C . GLN A 1 86 ? -7.438 -2.262 19.356 1.00 95.25 86 GLN A C 1
ATOM 633 O O . GLN A 1 86 ? -8.068 -2.812 20.259 1.00 95.25 86 GLN A O 1
ATOM 638 N N . ALA A 1 87 ? -6.831 -1.086 19.545 1.00 96.31 87 ALA A N 1
ATOM 639 C CA . ALA A 1 87 ? -6.927 -0.338 20.796 1.00 96.31 87 ALA A CA 1
ATOM 640 C C . ALA A 1 87 ? -8.367 0.122 21.083 1.00 96.31 87 ALA A C 1
ATOM 642 O O . ALA A 1 87 ? -8.836 0.002 22.215 1.00 96.31 87 ALA A O 1
ATOM 643 N N . ALA A 1 88 ? -9.083 0.605 20.062 1.00 95.25 88 ALA A N 1
ATOM 644 C CA . ALA A 1 88 ? -10.491 0.975 20.183 1.00 95.25 88 ALA A CA 1
ATOM 645 C C . ALA A 1 88 ? -11.380 -0.241 20.496 1.00 95.25 88 ALA A C 1
ATOM 647 O O . ALA A 1 88 ? -12.230 -0.165 21.380 1.00 95.25 88 ALA A O 1
ATOM 648 N N . GLU A 1 89 ? -11.153 -1.376 19.829 1.00 95.31 89 GLU A N 1
ATOM 649 C CA . GLU A 1 89 ? -11.849 -2.636 20.108 1.00 95.31 89 GLU A CA 1
ATOM 650 C C . GLU A 1 89 ? -11.612 -3.097 21.553 1.00 95.31 89 GLU A C 1
ATOM 652 O O . GLU A 1 89 ? -12.567 -3.452 22.243 1.00 95.31 89 GLU A O 1
ATOM 657 N N . SER A 1 90 ? -10.365 -3.036 22.038 1.00 96.75 90 SER A N 1
ATOM 658 C CA . SER A 1 90 ? -10.033 -3.372 23.427 1.00 96.75 90 SER A CA 1
ATOM 659 C C . SER A 1 90 ? -10.799 -2.495 24.412 1.00 96.75 90 SER A C 1
ATOM 661 O O . SER A 1 90 ? -11.397 -3.020 25.342 1.00 96.75 90 SER A O 1
ATOM 663 N N . GLN A 1 91 ? -10.848 -1.177 24.191 1.00 94.81 91 GLN A N 1
ATOM 664 C CA . GLN A 1 91 ? -11.581 -0.263 25.074 1.00 94.81 91 GLN A CA 1
ATOM 665 C C . GLN A 1 91 ? -13.085 -0.544 25.099 1.00 94.81 91 GLN A C 1
ATOM 667 O O . GLN A 1 91 ? -13.687 -0.517 26.170 1.00 94.81 91 GLN A O 1
ATOM 672 N N . ILE A 1 92 ? -13.689 -0.823 23.939 1.00 92.62 92 ILE A N 1
ATOM 673 C CA . ILE A 1 92 ? -15.114 -1.170 23.850 1.00 92.62 92 ILE A CA 1
ATOM 674 C C . ILE A 1 92 ? -15.375 -2.467 24.619 1.00 92.62 92 ILE A C 1
ATOM 676 O O . ILE A 1 92 ? -16.244 -2.511 25.487 1.00 92.62 92 ILE A O 1
ATOM 680 N N . ARG A 1 93 ? -14.573 -3.503 24.364 1.00 95.19 93 ARG A N 1
ATOM 681 C CA . ARG A 1 93 ? -14.715 -4.800 25.024 1.00 95.19 93 ARG A CA 1
ATOM 682 C C . ARG A 1 93 ? -14.504 -4.707 26.536 1.00 95.19 93 ARG A C 1
ATOM 684 O O . ARG A 1 93 ? -15.247 -5.334 27.288 1.00 95.19 93 ARG A O 1
ATOM 691 N N . ASP A 1 94 ? -13.522 -3.935 26.988 1.00 95.19 94 ASP A N 1
ATOM 692 C CA . ASP A 1 94 ? -13.254 -3.737 28.413 1.00 95.19 94 ASP A CA 1
ATOM 693 C C . ASP A 1 94 ? -14.395 -2.968 29.099 1.00 95.19 94 ASP A C 1
ATOM 695 O O . ASP A 1 94 ? -14.778 -3.311 30.219 1.00 95.19 94 ASP A O 1
ATOM 699 N N . ALA A 1 95 ? -14.995 -1.977 28.427 1.00 92.31 95 ALA A N 1
ATOM 700 C CA . ALA A 1 95 ? -16.165 -1.258 28.931 1.00 92.31 95 ALA A CA 1
ATOM 701 C C . ALA A 1 95 ? -17.402 -2.166 29.045 1.00 92.31 95 ALA A C 1
ATOM 703 O O . ALA A 1 95 ? -18.085 -2.143 30.073 1.00 92.31 95 ALA A O 1
ATOM 704 N N . ASP A 1 96 ? -17.651 -3.007 28.039 1.00 93.38 96 ASP A N 1
ATOM 705 C CA . ASP A 1 96 ? -18.750 -3.979 28.054 1.00 93.38 96 ASP A CA 1
ATOM 706 C C . ASP A 1 96 ? -18.567 -5.009 29.181 1.00 93.38 96 ASP A C 1
ATOM 708 O O . ASP A 1 96 ? -19.507 -5.302 29.926 1.00 93.38 96 ASP A O 1
ATOM 712 N N . ILE A 1 97 ? -17.340 -5.507 29.379 1.00 93.25 97 ILE A N 1
ATOM 713 C CA . ILE A 1 97 ? -17.009 -6.410 30.490 1.00 93.25 97 ILE A CA 1
ATOM 714 C C . ILE A 1 97 ? -17.212 -5.710 31.837 1.00 93.25 97 ILE A C 1
ATOM 716 O O . ILE A 1 97 ? -17.809 -6.292 32.743 1.00 93.25 97 ILE A O 1
ATOM 720 N N . ALA A 1 98 ? -16.755 -4.466 31.991 1.00 92.75 98 ALA A N 1
ATOM 721 C CA . ALA A 1 98 ? -16.936 -3.710 33.227 1.00 92.75 98 ALA A CA 1
ATOM 722 C C . ALA A 1 98 ? -18.424 -3.503 33.559 1.00 92.75 98 ALA A C 1
ATOM 724 O O . ALA A 1 98 ? -18.828 -3.663 34.715 1.00 92.75 98 ALA A O 1
ATOM 725 N N . GLN A 1 99 ? -19.253 -3.205 32.554 1.00 94.25 99 GLN A N 1
ATOM 726 C CA . GLN A 1 99 ? -20.698 -3.065 32.719 1.00 94.25 99 GLN A CA 1
ATOM 727 C C . GLN A 1 99 ? -21.356 -4.386 33.143 1.00 94.25 99 GLN A C 1
ATOM 729 O O . GLN A 1 99 ? -22.197 -4.390 34.049 1.00 94.25 99 GLN A O 1
ATOM 734 N N . GLU A 1 100 ? -20.960 -5.508 32.539 1.00 92.06 100 GLU A N 1
ATOM 735 C CA . GLU A 1 100 ? -21.492 -6.827 32.887 1.00 92.06 100 GLU A CA 1
ATOM 736 C C . GLU A 1 100 ? -21.062 -7.261 34.295 1.00 92.06 100 GLU A C 1
ATOM 738 O O . GLU A 1 100 ? -21.885 -7.738 35.074 1.00 92.06 100 GLU A O 1
ATOM 743 N N . ILE A 1 101 ? -19.811 -7.000 34.689 1.00 92.12 101 ILE A N 1
ATOM 744 C CA . ILE A 1 101 ? -19.323 -7.247 36.055 1.00 92.12 101 ILE A CA 1
ATOM 745 C C . ILE A 1 101 ? -20.075 -6.378 37.071 1.00 92.12 101 ILE A C 1
ATOM 747 O O . ILE A 1 101 ? -20.438 -6.865 38.145 1.00 92.12 101 ILE A O 1
ATOM 751 N N . ALA A 1 102 ? -20.355 -5.111 36.754 1.00 94.69 102 ALA A N 1
ATOM 752 C CA . ALA A 1 102 ? -21.137 -4.237 37.627 1.00 94.69 102 ALA A CA 1
ATOM 753 C C . ALA A 1 102 ? -22.578 -4.747 37.794 1.00 94.69 102 ALA A C 1
ATOM 755 O O . ALA A 1 102 ? -23.120 -4.734 38.903 1.00 94.69 102 ALA A O 1
ATOM 756 N N . ASN A 1 103 ? -23.192 -5.238 36.714 1.00 94.88 103 ASN A N 1
ATOM 757 C CA . ASN A 1 103 ? -24.517 -5.855 36.752 1.00 94.88 103 ASN A CA 1
ATOM 758 C C . ASN A 1 103 ? -24.515 -7.158 37.562 1.00 94.88 103 ASN A C 1
ATOM 760 O O . ASN A 1 103 ? -25.361 -7.323 38.441 1.00 94.88 103 ASN A O 1
ATOM 764 N N . LEU A 1 104 ? -23.539 -8.040 37.333 1.00 95.81 104 LEU A N 1
ATOM 765 C CA . LEU A 1 104 ? -23.344 -9.269 38.099 1.00 95.81 104 LEU A CA 1
ATOM 766 C C . LEU A 1 104 ? -23.170 -8.973 39.594 1.00 95.81 104 LEU A C 1
ATOM 768 O O . LEU A 1 104 ? -23.840 -9.586 40.421 1.00 95.81 104 LEU A O 1
ATOM 772 N N . THR A 1 105 ? -22.334 -7.992 39.938 1.00 94.06 105 THR A N 1
ATOM 773 C CA . THR A 1 105 ? -22.093 -7.576 41.327 1.00 94.06 105 THR A CA 1
ATOM 774 C C . THR A 1 105 ? -23.361 -7.010 41.966 1.00 94.06 105 THR A C 1
ATOM 776 O O . THR A 1 105 ? -23.712 -7.392 43.080 1.00 94.06 105 THR A O 1
ATOM 779 N N . ARG A 1 106 ? -24.112 -6.153 41.257 1.00 93.75 106 ARG A N 1
ATOM 780 C CA . ARG A 1 106 ? -25.409 -5.642 41.737 1.00 93.75 106 ARG A CA 1
ATOM 781 C C . ARG A 1 106 ? -26.394 -6.782 41.999 1.00 93.75 106 ARG A C 1
ATOM 783 O O . ARG A 1 106 ? -27.078 -6.765 43.019 1.00 93.75 106 ARG A O 1
ATOM 790 N N . ASN A 1 107 ? -26.452 -7.768 41.107 1.00 94.69 107 ASN A N 1
ATOM 791 C CA . ASN A 1 107 ? -27.322 -8.931 41.260 1.00 94.69 107 ASN A CA 1
ATOM 792 C C . ASN A 1 107 ? -26.903 -9.799 42.455 1.00 94.69 107 ASN A C 1
ATOM 794 O O . ASN A 1 107 ? -27.765 -10.225 43.217 1.00 94.69 107 ASN A O 1
ATOM 798 N N . GLN A 1 108 ? -25.603 -10.011 42.672 1.00 93.00 108 GLN A N 1
ATOM 799 C CA . GLN A 1 108 ? -25.093 -10.724 43.849 1.00 93.00 108 GLN A CA 1
ATOM 800 C C . GLN A 1 108 ? -25.444 -9.996 45.153 1.00 93.00 108 GLN A C 1
ATOM 802 O O . GLN A 1 108 ? -25.980 -10.622 46.065 1.00 93.00 108 GLN A O 1
ATOM 807 N N . ILE A 1 109 ? -25.246 -8.674 45.210 1.00 90.50 109 ILE A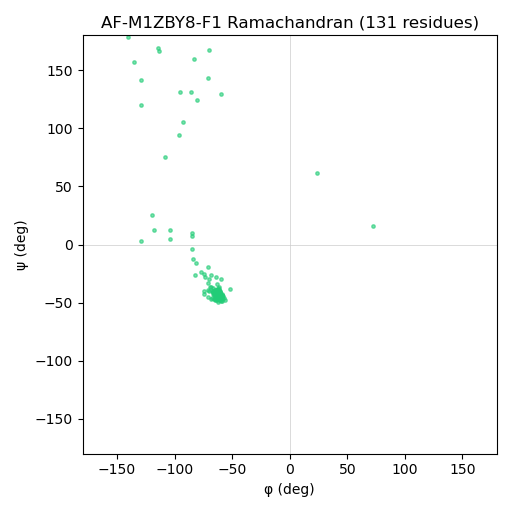 N 1
ATOM 808 C CA . ILE A 1 109 ? -25.636 -7.852 46.366 1.00 90.50 109 ILE A CA 1
ATOM 809 C C . ILE A 1 109 ? -27.149 -7.926 46.602 1.00 90.50 109 ILE A C 1
ATOM 811 O O . ILE A 1 109 ? -27.579 -8.048 47.743 1.00 90.50 109 ILE A O 1
ATOM 815 N N . LEU A 1 110 ? -27.975 -7.880 45.551 1.00 91.56 110 LEU A N 1
ATOM 816 C CA . LEU A 1 110 ? -29.429 -8.029 45.683 1.00 91.56 110 LEU A CA 1
ATOM 817 C C . LEU A 1 110 ? -29.825 -9.398 46.237 1.00 91.56 110 LEU A C 1
ATOM 819 O O . LEU A 1 110 ? -30.737 -9.469 47.059 1.00 91.56 110 LEU A O 1
ATOM 823 N N . VAL A 1 111 ? -29.159 -10.474 45.814 1.00 92.25 111 VAL A N 1
ATOM 824 C CA . VAL A 1 111 ? -29.406 -11.824 46.338 1.00 92.25 111 VAL A CA 1
ATOM 825 C C . VAL A 1 111 ? -29.017 -11.901 47.814 1.00 92.25 111 VAL A C 1
ATOM 827 O O . VAL A 1 111 ? -29.831 -12.334 48.627 1.00 92.25 111 VAL A O 1
ATOM 830 N N . GLU A 1 112 ? -27.834 -11.413 48.190 1.00 89.19 112 GLU A N 1
ATOM 831 C CA . GLU A 1 112 ? -27.383 -11.387 49.585 1.00 89.19 112 GLU A CA 1
ATOM 832 C C . GLU A 1 112 ? -28.301 -10.515 50.460 1.00 89.19 112 GLU A C 1
ATOM 834 O O . GLU A 1 112 ? -28.793 -10.970 51.495 1.00 89.19 112 GLU A O 1
ATOM 839 N N . ALA A 1 113 ? -28.654 -9.312 49.999 1.00 86.81 113 ALA A N 1
ATOM 840 C CA . ALA A 1 113 ? -29.604 -8.433 50.675 1.00 86.81 113 ALA A CA 1
ATOM 841 C C . ALA A 1 113 ? -30.989 -9.079 50.812 1.00 86.81 113 ALA A C 1
ATOM 843 O O . ALA A 1 113 ? -31.598 -8.987 51.874 1.00 86.81 113 ALA A O 1
ATOM 844 N N . SER A 1 114 ? -31.476 -9.784 49.786 1.00 83.56 114 SER A N 1
ATOM 845 C CA . SER A 1 114 ? -32.746 -10.518 49.849 1.00 83.56 114 SER A CA 1
ATOM 846 C C . SER A 1 114 ? -32.691 -11.638 50.888 1.00 83.56 114 SER A C 1
ATOM 848 O O . SER A 1 114 ? -33.627 -11.793 51.668 1.00 83.56 114 SER A O 1
ATOM 850 N N . THR A 1 115 ? -31.584 -12.385 50.966 1.00 84.00 115 THR A N 1
ATOM 851 C CA . THR A 1 115 ? -31.412 -13.426 51.994 1.00 84.00 115 THR A CA 1
ATOM 852 C C . THR A 1 115 ? -31.339 -12.843 53.409 1.00 84.00 115 THR A C 1
ATOM 854 O O . THR A 1 115 ? -32.008 -13.350 54.311 1.00 84.00 115 TH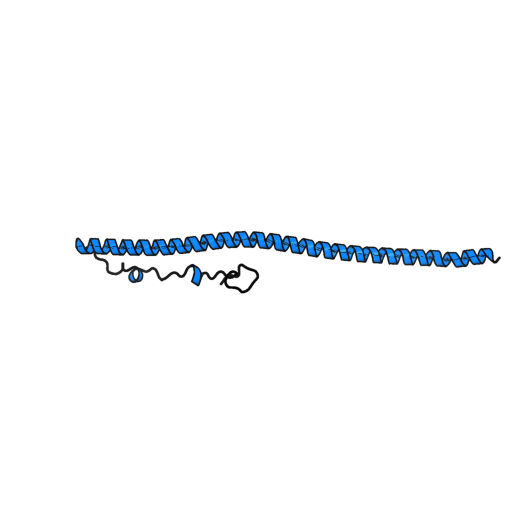R A O 1
ATOM 857 N N . ALA A 1 116 ? -30.621 -11.733 53.605 1.00 79.94 116 ALA A N 1
ATOM 858 C CA . ALA A 1 116 ? -30.545 -11.037 54.887 1.00 79.94 116 ALA A CA 1
ATOM 859 C C . ALA A 1 116 ? -31.898 -10.422 55.292 1.00 79.94 116 ALA A C 1
ATOM 861 O O . ALA A 1 116 ? -32.305 -10.531 56.449 1.00 79.94 116 ALA A O 1
ATOM 862 N N . MET A 1 117 ? -32.638 -9.838 54.342 1.00 76.19 117 MET A N 1
ATOM 863 C CA . MET A 1 117 ? -33.985 -9.310 54.574 1.00 76.19 117 MET A CA 1
ATOM 864 C C . MET A 1 117 ? -34.986 -10.410 54.925 1.00 76.19 117 MET A C 1
ATOM 866 O O . MET A 1 117 ? -35.803 -10.198 55.813 1.00 76.19 117 MET A O 1
ATOM 870 N N . VAL A 1 118 ? -34.918 -11.589 54.298 1.00 75.06 118 VAL A N 1
ATOM 871 C CA . VAL A 1 118 ? -35.749 -12.746 54.681 1.00 75.06 118 VAL A CA 1
ATOM 872 C C . VAL A 1 118 ? -35.397 -13.232 56.091 1.00 75.06 118 VAL A C 1
ATOM 874 O O . VAL A 1 118 ? -36.293 -13.543 56.876 1.00 75.06 118 VAL A O 1
ATOM 877 N N . GLY A 1 119 ? -34.112 -13.253 56.454 1.00 73.00 119 GLY A N 1
ATOM 878 C CA . GLY A 1 119 ? -33.675 -13.553 57.820 1.00 73.00 119 GLY A CA 1
ATOM 879 C C . GLY A 1 119 ? -34.241 -12.563 58.844 1.00 73.00 119 GLY A C 1
ATOM 880 O O . GLY A 1 119 ? -34.847 -12.972 59.833 1.00 73.00 119 GLY A O 1
ATOM 881 N N . GLN A 1 120 ? -34.129 -11.261 58.567 1.00 70.31 120 GLN A N 1
ATOM 882 C CA . GLN A 1 120 ? -34.650 -10.204 59.434 1.00 70.31 120 GLN A CA 1
ATOM 883 C C . GLN A 1 120 ? -36.185 -10.209 59.503 1.00 70.31 120 GLN A C 1
ATOM 885 O O . GLN A 1 120 ? -36.758 -10.047 60.579 1.00 70.31 120 GLN A O 1
ATOM 890 N N . ALA A 1 121 ? -36.866 -10.452 58.381 1.00 70.94 121 ALA A N 1
ATOM 891 C CA . ALA A 1 121 ? -38.322 -10.539 58.313 1.00 70.94 121 ALA A CA 1
ATOM 892 C C . ALA A 1 121 ? -38.885 -11.716 59.122 1.00 70.94 121 ALA A C 1
ATOM 894 O O . ALA A 1 121 ? -39.997 -11.605 59.621 1.00 70.94 121 ALA A O 1
ATOM 895 N N . ASN A 1 122 ? -38.131 -12.805 59.315 1.00 64.38 122 ASN A N 1
ATOM 896 C CA . ASN A 1 122 ? -38.536 -13.916 60.186 1.00 64.38 122 ASN A CA 1
ATOM 897 C C . ASN A 1 122 ? -38.371 -13.616 61.690 1.00 64.38 122 ASN A C 1
ATOM 899 O O . ASN A 1 122 ? -39.075 -14.201 62.513 1.00 64.38 122 ASN A O 1
ATOM 903 N N . LEU A 1 123 ? -37.487 -12.685 62.063 1.00 70.88 123 LEU A N 1
ATOM 904 C CA . LEU A 1 123 ? -37.261 -12.283 63.460 1.00 70.88 123 LEU A CA 1
ATOM 905 C C . LEU A 1 123 ? -38.297 -11.259 63.963 1.00 70.88 123 LEU A C 1
ATOM 907 O O . LEU A 1 123 ? -38.595 -11.201 65.160 1.00 70.88 123 LEU A O 1
ATOM 911 N N . ILE A 1 124 ? -38.889 -10.474 63.058 1.00 69.69 124 ILE A N 1
ATOM 912 C CA . ILE A 1 124 ? -39.934 -9.487 63.385 1.00 69.69 124 ILE A CA 1
ATOM 913 C C . ILE A 1 124 ? -41.206 -10.151 63.977 1.00 69.69 124 ILE A C 1
ATOM 915 O O . ILE A 1 124 ? -41.661 -9.714 65.033 1.00 69.69 124 ILE A O 1
ATOM 919 N N . PRO A 1 125 ? -41.774 -11.235 63.408 1.00 65.31 125 PRO A N 1
ATOM 920 C CA . PRO A 1 125 ? -42.919 -11.928 64.000 1.00 65.31 125 PRO A CA 1
ATOM 921 C C . PRO A 1 125 ? -42.633 -12.508 65.394 1.00 65.31 125 PRO A C 1
ATOM 923 O O . PRO A 1 125 ? -43.503 -12.466 66.260 1.00 65.31 125 PRO A O 1
ATOM 926 N N . GLN A 1 126 ? -41.421 -13.026 65.639 1.00 63.31 126 GLN A N 1
ATOM 927 C CA . GLN A 1 126 ? -41.053 -13.598 66.945 1.00 63.31 126 GLN A CA 1
ATOM 928 C C . GLN A 1 126 ? -40.946 -12.537 68.045 1.00 63.31 126 GLN A C 1
ATOM 930 O O . GLN A 1 126 ? -41.350 -12.785 69.179 1.00 63.31 126 GLN A O 1
ATOM 935 N N . SER A 1 127 ? -40.451 -11.345 67.711 1.00 61.44 127 SER A N 1
ATOM 936 C CA . SER A 1 127 ? -40.381 -10.222 68.653 1.00 61.44 127 SER A CA 1
ATOM 937 C C . SER A 1 127 ? -41.766 -9.638 68.962 1.00 61.44 127 SER A C 1
ATOM 939 O O . SER A 1 127 ? -42.030 -9.270 70.104 1.00 61.44 127 SER A O 1
ATOM 941 N N . VAL A 1 128 ? -42.697 -9.649 68.001 1.00 60.47 128 VAL A N 1
ATOM 942 C CA . VAL A 1 128 ? -44.107 -9.298 68.261 1.00 60.47 128 VAL A CA 1
ATOM 943 C C . VAL A 1 128 ? -44.801 -10.346 69.142 1.00 60.47 128 VAL A C 1
ATOM 945 O O . VAL A 1 128 ? -45.578 -9.982 70.020 1.00 60.47 128 VAL A O 1
ATOM 948 N N . LEU A 1 129 ? -44.492 -11.637 68.984 1.00 58.91 129 LEU A N 1
ATOM 949 C CA . LEU A 1 129 ? -45.063 -12.698 69.825 1.00 58.91 129 LEU A CA 1
ATOM 950 C C . LEU A 1 129 ? -44.569 -12.650 71.287 1.00 58.91 129 LEU A C 1
ATOM 952 O O . LEU A 1 129 ? -45.279 -13.099 72.185 1.00 58.91 129 LEU A O 1
ATOM 956 N N . GLN A 1 130 ? -43.379 -12.095 71.541 1.00 60.06 130 GLN A N 1
ATOM 957 C CA . GLN A 1 130 ? -42.893 -11.806 72.899 1.00 60.06 130 GLN A CA 1
ATOM 958 C C . GLN A 1 130 ? -43.573 -10.590 73.542 1.00 60.06 130 GLN A C 1
ATOM 960 O O . GLN A 1 130 ? -43.634 -10.523 74.761 1.00 60.06 130 GLN A O 1
ATOM 965 N N . LEU A 1 131 ? -44.086 -9.642 72.751 1.00 55.81 131 LEU A N 1
ATOM 966 C CA . LEU A 1 131 ? -44.818 -8.466 73.246 1.00 55.81 131 LEU A CA 1
ATOM 967 C C . LEU A 1 131 ? -46.310 -8.740 73.513 1.00 55.81 131 LEU A C 1
ATOM 969 O O . LEU A 1 131 ? -46.985 -7.897 74.099 1.00 55.81 131 LEU A O 1
ATOM 973 N N . LEU A 1 132 ? -46.834 -9.882 73.054 1.00 49.69 132 LEU A N 1
ATOM 974 C CA . LEU A 1 132 ? -48.231 -10.305 73.229 1.00 49.69 132 LEU A CA 1
ATOM 975 C C . LEU A 1 132 ? -48.421 -11.394 74.307 1.00 49.69 132 LEU A C 1
ATOM 977 O O . LEU A 1 132 ? -49.536 -11.893 74.464 1.00 49.69 132 LEU A O 1
ATOM 981 N N . GLN A 1 133 ? -47.358 -11.760 75.028 1.00 50.22 133 GLN A N 1
ATOM 982 C CA . GLN A 1 133 ? -47.378 -12.604 76.233 1.00 50.22 133 GLN A CA 1
ATOM 983 C C . GLN A 1 133 ? -47.117 -11.745 77.468 1.00 50.22 133 GLN A C 1
ATOM 985 O O . GLN A 1 133 ? -47.725 -12.053 78.517 1.00 50.22 133 GLN A O 1
#

Sequence (133 aa):
VIQIGADSTADSRFNLNFEMNLTAMNTSTLGINAVSITGAAEALTTLDHITTALETLSNARGRVGAVQNRLVRTINNLSVTIENVQAAESQIRDADIAQEIANLTRNQILVEASTAMVGQANLIPQSVLQLLQ

Radius of gyration: 39.31 Å; Cα contacts (8 Å, |Δi|>4): 59; chains: 1; bounding box: 78×21×117 Å

Secondary structure (DSSP, 8-state):
-EE-SSSSSSTTEE-HHHHH-PPP-STTTTT-SS---SSHHHHHHHHHHHHHHHHHHHHHHHHHHHHHHHHHHHHHHHHHHHHHHHHHHHHHHHHHHHHHHHHHHHHHHHHHHHHHHHHHHHHHHHHHHHH--

pLDDT: mean 87.35, std 9.86, range [49.69, 96.75]

Organism: Nitrospina gracilis (strain 3/211) (NCBI:txid1266370)

Mean predicted aligned error: 10.92 Å

InterPro domains:
  IPR001492 Flagellin [PTHR42792] (29-133)
  IPR042187 Flagellin, C-terminal domain, subdomain 2 [G3DSA:6.10.10.10] (84-133)
  IPR046358 Flagellin, C-terminal domain [PF00700] (47-132)

Solvent-accessible surface area (backbone atoms only — not comparable to full-atom values): 7463 Å² total; per-residue (Å²): 115,45,80,73,49,97,55,93,50,73,89,22,41,48,43,63,67,73,70,49,62,74,73,79,87,45,50,69,74,40,60,60,66,81,62,48,69,90,42,76,67,43,36,52,53,34,50,52,37,51,51,55,33,49,51,53,52,50,52,52,50,50,40,46,51,52,52,50,53,50,51,55,50,50,51,55,51,44,53,54,48,51,53,53,52,50,53,50,49,49,54,52,52,51,50,53,49,52,52,50,52,52,51,52,50,53,50,51,51,50,52,52,50,51,53,52,49,53,56,53,58,61,51,52,60,58,56,53,56,64,73,75,1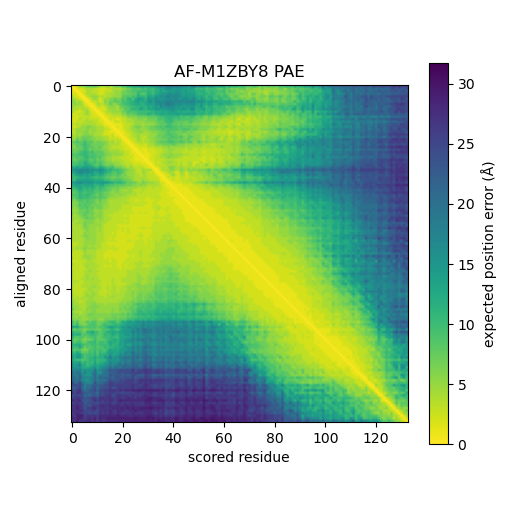09